Protein AF-A0A954BMY1-F1 (afdb_monomer_lite)

pLDDT: mean 98.0, std 1.7, range [85.69, 98.88]

Structure (mmCIF, N/CA/C/O backbone):
data_AF-A0A954BMY1-F1
#
_entry.id   AF-A0A954BMY1-F1
#
loop_
_atom_site.group_PDB
_atom_site.id
_atom_site.type_symbol
_atom_site.label_atom_id
_atom_site.label_alt_id
_atom_site.label_comp_id
_atom_site.label_asym_id
_atom_site.label_entity_id
_atom_site.label_seq_id
_atom_site.pdbx_PDB_ins_code
_atom_site.Cartn_x
_atom_site.Cartn_y
_atom_site.Cartn_z
_atom_site.occupancy
_atom_site.B_iso_or_equiv
_atom_site.auth_seq_id
_atom_site.auth_comp_id
_atom_site.auth_asym_id
_atom_site.auth_atom_id
_atom_site.pdbx_PDB_model_num
ATOM 1 N N . GLY A 1 1 ? 2.176 -3.215 -24.161 1.00 85.69 1 GLY A N 1
ATOM 2 C CA . GLY A 1 1 ? 1.761 -2.524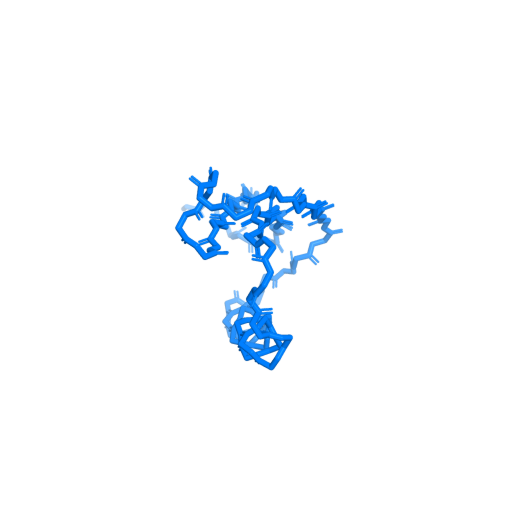 -22.926 1.00 85.69 1 GLY A CA 1
ATOM 3 C C . GLY A 1 1 ? 2.999 -2.272 -22.100 1.00 85.69 1 GLY A C 1
ATOM 4 O O . GLY A 1 1 ? 3.951 -3.020 -22.281 1.00 85.69 1 GLY A O 1
ATOM 5 N N . ALA A 1 2 ? 2.994 -1.233 -21.268 1.00 95.50 2 ALA A N 1
ATOM 6 C CA . ALA A 1 2 ? 4.133 -0.919 -20.411 1.00 95.50 2 ALA A CA 1
ATOM 7 C C . ALA A 1 2 ? 4.372 -2.024 -19.366 1.00 95.50 2 ALA A C 1
ATOM 9 O O . ALA A 1 2 ? 3.409 -2.619 -18.872 1.00 95.50 2 ALA A O 1
ATOM 10 N N . VAL A 1 3 ? 5.633 -2.283 -19.023 1.00 97.44 3 VAL A N 1
ATOM 11 C CA . VAL A 1 3 ? 6.032 -3.155 -17.913 1.00 97.44 3 VAL A CA 1
ATOM 12 C C . VAL A 1 3 ? 5.990 -2.328 -16.627 1.00 97.44 3 VAL A C 1
ATOM 14 O O . VAL A 1 3 ? 6.726 -1.344 -16.536 1.00 97.44 3 VAL A O 1
ATOM 17 N N . PRO A 1 4 ? 5.140 -2.661 -15.639 1.00 97.88 4 PRO A N 1
ATOM 18 C CA . PRO A 1 4 ? 5.094 -1.930 -14.379 1.00 97.88 4 PRO A CA 1
ATOM 19 C C . PRO A 1 4 ? 6.407 -2.118 -13.613 1.00 97.88 4 PRO A C 1
ATOM 21 O O . PRO A 1 4 ? 6.935 -3.223 -13.544 1.00 97.88 4 PRO A O 1
ATOM 24 N N . LEU A 1 5 ? 6.931 -1.035 -13.039 1.00 98.06 5 LEU A N 1
ATOM 25 C CA . LEU A 1 5 ? 8.207 -1.046 -12.312 1.00 98.06 5 LEU A CA 1
ATOM 26 C C . LEU A 1 5 ? 8.046 -0.571 -10.871 1.00 98.06 5 LEU A C 1
ATOM 28 O O . LEU A 1 5 ? 8.618 -1.157 -9.950 1.00 98.06 5 LEU A O 1
ATOM 32 N N . TYR A 1 6 ? 7.251 0.484 -10.671 1.00 98.62 6 TYR A N 1
ATOM 33 C CA . TYR A 1 6 ? 7.167 1.167 -9.385 1.00 98.62 6 TYR A CA 1
ATOM 34 C C . TYR A 1 6 ? 5.736 1.525 -9.007 1.00 98.62 6 TYR A C 1
ATOM 36 O O . TYR A 1 6 ? 4.929 1.892 -9.863 1.00 98.62 6 TYR A O 1
ATOM 44 N N . LEU A 1 7 ? 5.464 1.479 -7.704 1.00 98.75 7 LEU A N 1
ATOM 45 C CA . LEU A 1 7 ? 4.232 1.937 -7.076 1.00 98.75 7 LEU A CA 1
ATOM 46 C C . LEU A 1 7 ? 4.530 2.961 -5.976 1.00 98.75 7 LEU A C 1
ATOM 48 O O . LEU A 1 7 ? 5.527 2.856 -5.257 1.00 98.75 7 LEU A O 1
ATOM 52 N N . SER A 1 8 ? 3.621 3.914 -5.795 1.00 98.75 8 SER A N 1
ATOM 53 C CA . SER A 1 8 ? 3.409 4.577 -4.510 1.00 98.75 8 SER A CA 1
ATOM 54 C C . SER A 1 8 ? 2.302 3.868 -3.726 1.00 98.75 8 SER A C 1
ATOM 56 O O . SER A 1 8 ? 1.417 3.245 -4.315 1.00 98.75 8 SER A O 1
ATOM 58 N N . CYS A 1 9 ? 2.337 3.974 -2.398 1.00 98.75 9 CYS A N 1
ATOM 59 C CA . CYS A 1 9 ? 1.290 3.468 -1.510 1.00 98.75 9 CYS A CA 1
ATOM 60 C C . CYS A 1 9 ? 0.927 4.515 -0.450 1.00 98.75 9 CYS A C 1
ATOM 62 O O . CYS A 1 9 ? 1.723 4.814 0.438 1.00 98.75 9 CYS A O 1
ATOM 64 N N . SER A 1 10 ? -0.281 5.065 -0.524 1.00 98.62 10 SER A N 1
ATOM 65 C CA . SER A 1 10 ? -0.816 5.979 0.486 1.00 98.62 10 SER A CA 1
ATOM 66 C C . SER A 1 10 ? -1.965 5.316 1.226 1.00 98.62 10 SER A C 1
ATOM 68 O O . SER A 1 10 ? -2.889 4.799 0.599 1.00 98.62 10 SER A O 1
ATOM 70 N N . VAL A 1 11 ? -1.920 5.353 2.556 1.00 98.56 11 VAL A N 1
ATOM 71 C CA . VAL A 1 11 ? -2.939 4.741 3.415 1.00 98.56 11 VAL A CA 1
ATOM 72 C C . VAL A 1 11 ? -3.626 5.790 4.283 1.00 98.56 11 VAL A C 1
ATOM 74 O O . VAL A 1 11 ? -2.972 6.658 4.866 1.00 98.56 11 VAL A O 1
ATOM 77 N N . ILE A 1 12 ? -4.951 5.699 4.371 1.00 98.69 12 ILE A N 1
ATOM 78 C CA . ILE A 1 12 ? -5.784 6.454 5.310 1.00 98.69 12 ILE A CA 1
ATOM 79 C C . ILE A 1 12 ? -6.349 5.443 6.296 1.00 98.69 12 ILE A C 1
ATOM 81 O O . ILE A 1 12 ? -7.013 4.494 5.890 1.00 98.69 12 ILE A O 1
ATOM 85 N N . ILE A 1 13 ? -6.044 5.627 7.573 1.00 98.56 13 ILE A N 1
ATOM 86 C CA . ILE A 1 13 ? -6.287 4.662 8.637 1.00 98.56 13 ILE A CA 1
ATOM 87 C C . ILE A 1 13 ? -7.235 5.284 9.657 1.00 98.56 13 ILE A C 1
ATOM 89 O O . ILE A 1 13 ? -7.002 6.395 10.130 1.00 98.56 13 ILE A O 1
ATOM 93 N N . GLU A 1 14 ? -8.286 4.562 10.014 1.00 98.50 14 GLU A N 1
ATOM 94 C CA . GLU A 1 14 ? -9.170 4.938 11.107 1.00 98.50 14 GLU A CA 1
ATOM 95 C C . GLU A 1 14 ? -8.500 4.669 12.465 1.00 98.50 14 GLU A C 1
ATOM 97 O O . GLU A 1 14 ? -7.946 3.592 12.713 1.00 98.50 14 GLU A O 1
ATOM 102 N N . GLU A 1 15 ? -8.555 5.652 13.360 1.00 98.38 15 GLU A N 1
ATOM 103 C CA . GLU A 1 15 ? -8.154 5.499 14.756 1.00 98.38 15 GLU A CA 1
ATOM 104 C C . GLU A 1 15 ? -8.885 4.316 15.414 1.00 98.38 15 GLU A C 1
ATOM 106 O O . GLU A 1 15 ? -10.104 4.181 15.320 1.00 98.38 15 GLU A O 1
ATOM 111 N N . GLY A 1 16 ? -8.128 3.458 16.102 1.00 97.38 16 GLY A N 1
ATOM 112 C CA . GLY A 1 16 ? -8.662 2.285 16.798 1.00 97.38 16 GLY A CA 1
ATOM 113 C C . GLY A 1 16 ? -8.569 0.970 16.021 1.00 97.38 16 GLY A C 1
ATOM 114 O O . GLY A 1 16 ? -8.850 -0.081 16.597 1.00 97.38 16 GLY A O 1
ATOM 115 N N . ILE A 1 17 ? -8.124 0.979 14.757 1.00 97.38 17 ILE A N 1
ATOM 116 C CA . ILE A 1 17 ? -7.831 -0.272 14.045 1.00 97.38 17 ILE A CA 1
ATOM 117 C C . ILE A 1 17 ? -6.688 -1.046 14.720 1.00 97.38 17 ILE A C 1
ATOM 119 O O . ILE A 1 17 ? -5.703 -0.478 15.200 1.00 97.38 17 ILE A O 1
ATOM 123 N N . GLU A 1 18 ? -6.785 -2.374 14.716 1.00 98.00 18 GLU A N 1
ATOM 124 C CA . GLU A 1 18 ? -5.728 -3.224 15.250 1.00 98.00 18 GLU A CA 1
ATOM 125 C C . GLU A 1 18 ? -4.451 -3.140 14.405 1.00 98.00 18 GLU A C 1
ATOM 127 O O . GLU A 1 18 ? -4.454 -3.381 13.194 1.00 98.00 18 GLU A O 1
ATOM 132 N N . VAL A 1 19 ? -3.317 -2.909 15.068 1.00 97.31 19 VAL A N 1
ATOM 133 C CA . VAL A 1 19 ? -1.994 -2.892 14.422 1.00 97.31 19 VAL A CA 1
ATOM 134 C C . VAL A 1 19 ? -1.688 -4.215 13.711 1.00 97.31 19 VAL A C 1
ATOM 136 O O . VAL A 1 19 ? -1.040 -4.214 12.666 1.00 97.31 19 VAL A O 1
ATOM 139 N N . GLU A 1 20 ? -2.172 -5.348 14.225 1.00 98.44 20 GLU A N 1
ATOM 140 C CA . GLU A 1 20 ? -1.967 -6.643 13.569 1.00 98.44 20 GLU A CA 1
ATOM 141 C C . GLU A 1 20 ? -2.727 -6.747 12.240 1.00 98.44 20 GLU A C 1
ATOM 143 O O . GLU A 1 20 ? -2.210 -7.294 11.264 1.00 98.44 20 GLU A O 1
ATOM 148 N N . THR A 1 21 ? -3.906 -6.124 12.144 1.00 98.25 21 THR A N 1
ATOM 149 C CA . THR A 1 21 ? -4.620 -5.997 10.868 1.00 98.25 21 THR A CA 1
ATOM 150 C C . THR A 1 21 ? -3.796 -5.187 9.866 1.00 98.25 21 THR A C 1
ATOM 152 O O . THR A 1 21 ? -3.631 -5.625 8.727 1.00 98.25 21 THR A O 1
ATOM 155 N N . LEU A 1 22 ? -3.196 -4.069 10.293 1.00 98.31 22 LEU A N 1
ATOM 156 C CA . LEU A 1 22 ? -2.310 -3.265 9.441 1.00 98.31 22 LEU A CA 1
ATOM 157 C C . LEU A 1 22 ? -1.085 -4.062 8.968 1.00 98.31 22 LEU A C 1
ATOM 159 O O . LEU A 1 22 ? -0.752 -4.040 7.784 1.00 98.31 22 LEU A O 1
ATOM 163 N N . ARG A 1 23 ? -0.438 -4.816 9.866 1.00 98.50 23 ARG A N 1
ATOM 164 C CA . ARG A 1 23 ? 0.717 -5.668 9.529 1.00 98.50 23 ARG A CA 1
ATOM 165 C C . ARG A 1 23 ? 0.365 -6.752 8.521 1.00 98.50 23 ARG A C 1
ATOM 167 O O . ARG A 1 23 ? 1.147 -7.006 7.607 1.00 98.50 23 ARG A O 1
ATOM 174 N N . ARG A 1 24 ? -0.797 -7.391 8.676 1.00 98.75 24 ARG A N 1
ATOM 175 C CA . ARG A 1 24 ? -1.282 -8.416 7.745 1.00 98.75 24 ARG A CA 1
AT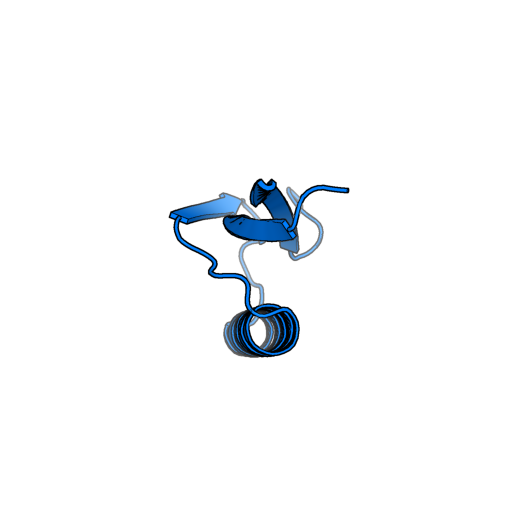OM 176 C C . ARG A 1 24 ? -1.528 -7.835 6.354 1.00 98.75 24 ARG A C 1
ATOM 178 O O . ARG A 1 24 ? -1.106 -8.436 5.371 1.00 98.75 24 ARG A O 1
ATOM 185 N N . ILE A 1 25 ? -2.148 -6.656 6.277 1.00 98.56 25 ILE A N 1
ATOM 186 C CA . ILE A 1 25 ? -2.374 -5.943 5.012 1.00 98.56 25 ILE A CA 1
ATOM 187 C C . ILE A 1 25 ? -1.039 -5.569 4.361 1.00 98.56 25 ILE A C 1
ATOM 189 O O . ILE A 1 25 ? -0.807 -5.923 3.209 1.00 98.56 25 ILE A O 1
ATOM 193 N N . ALA A 1 26 ? -0.132 -4.925 5.101 1.00 98.50 26 ALA A N 1
ATOM 194 C CA . ALA A 1 26 ? 1.166 -4.506 4.575 1.00 98.50 26 ALA A CA 1
ATOM 195 C C . ALA A 1 26 ? 1.999 -5.690 4.053 1.00 98.50 26 ALA A C 1
ATOM 197 O O . ALA A 1 26 ? 2.625 -5.591 3.000 1.00 98.50 26 ALA A O 1
ATOM 198 N N . ARG A 1 27 ? 1.965 -6.831 4.754 1.00 98.75 27 ARG A N 1
ATOM 199 C CA . ARG A 1 27 ? 2.633 -8.064 4.316 1.00 98.75 27 ARG A CA 1
ATOM 200 C C . ARG A 1 27 ? 2.048 -8.596 3.011 1.00 98.75 27 ARG A C 1
ATOM 202 O O . ARG A 1 27 ? 2.805 -8.872 2.091 1.00 98.75 27 ARG A O 1
ATOM 209 N N . SER A 1 28 ? 0.722 -8.659 2.911 1.00 98.88 28 SER A N 1
ATOM 210 C CA . SER A 1 28 ? 0.044 -9.095 1.687 1.00 98.88 28 SER A CA 1
ATOM 211 C C . SER A 1 28 ? 0.360 -8.181 0.496 1.00 98.88 28 SER A C 1
ATOM 213 O O . SER A 1 28 ? 0.610 -8.672 -0.601 1.00 98.88 28 SER A O 1
ATOM 215 N N . MET A 1 29 ? 0.427 -6.862 0.708 1.00 98.75 29 MET A N 1
ATOM 216 C CA . MET A 1 29 ? 0.844 -5.918 -0.336 1.00 98.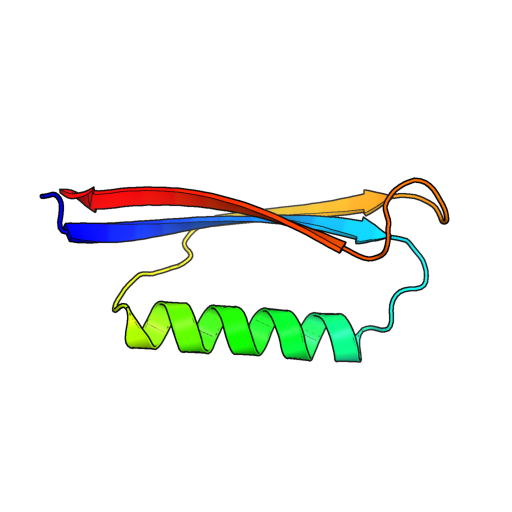75 29 MET A CA 1
ATOM 217 C C . MET A 1 29 ? 2.293 -6.147 -0.780 1.00 98.75 29 MET A C 1
ATOM 219 O O . ME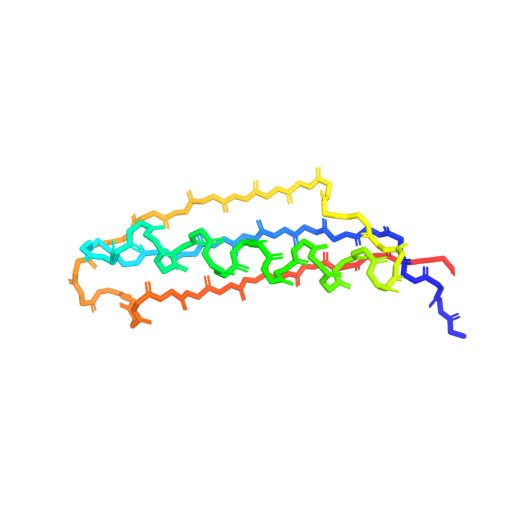T A 1 29 ? 2.579 -6.089 -1.973 1.00 98.75 29 MET A O 1
ATOM 223 N N . ALA A 1 30 ? 3.203 -6.413 0.161 1.00 98.62 30 ALA A N 1
ATOM 224 C CA . ALA A 1 30 ? 4.603 -6.693 -0.148 1.00 98.62 30 ALA A CA 1
ATOM 225 C C . ALA A 1 30 ? 4.774 -8.006 -0.930 1.00 98.62 30 ALA A C 1
ATOM 227 O O . ALA A 1 30 ? 5.534 -8.044 -1.894 1.00 98.62 30 ALA A O 1
ATOM 228 N N . GLU A 1 31 ? 4.043 -9.057 -0.550 1.00 98.88 31 GLU A N 1
ATOM 229 C CA . GLU A 1 31 ? 4.020 -10.342 -1.262 1.00 98.88 31 GLU A CA 1
ATOM 230 C C . GLU A 1 31 ? 3.507 -10.171 -2.699 1.00 98.88 31 GLU A C 1
ATOM 232 O O . GLU A 1 31 ? 4.169 -10.610 -3.638 1.00 98.88 31 GLU A O 1
ATOM 237 N N . ALA A 1 32 ? 2.395 -9.454 -2.886 1.00 98.75 32 ALA A N 1
ATOM 238 C CA . ALA A 1 32 ? 1.839 -9.181 -4.211 1.00 98.75 32 ALA A CA 1
ATOM 239 C C . ALA A 1 32 ? 2.780 -8.329 -5.085 1.00 98.75 32 ALA A C 1
ATOM 241 O O . ALA A 1 32 ? 2.931 -8.585 -6.279 1.00 98.75 32 ALA A O 1
ATOM 242 N N . ALA A 1 33 ? 3.445 -7.326 -4.501 1.00 98.56 33 ALA A N 1
ATOM 243 C CA . ALA A 1 33 ? 4.431 -6.512 -5.210 1.00 98.56 33 ALA A CA 1
ATOM 244 C C . ALA A 1 33 ? 5.640 -7.354 -5.661 1.00 98.56 33 ALA A C 1
ATOM 246 O O . ALA A 1 33 ? 6.090 -7.228 -6.801 1.00 98.56 33 ALA A O 1
ATOM 247 N N . ALA A 1 34 ? 6.114 -8.263 -4.801 1.00 98.50 34 ALA A N 1
ATOM 248 C CA . ALA A 1 34 ? 7.195 -9.188 -5.125 1.00 98.50 34 ALA A CA 1
ATOM 249 C C . ALA A 1 34 ? 6.805 -10.174 -6.239 1.00 98.50 34 ALA A C 1
ATOM 251 O O . ALA A 1 34 ? 7.571 -10.341 -7.185 1.00 98.50 34 ALA A O 1
ATOM 252 N N . GLU A 1 35 ? 5.611 -10.774 -6.176 1.00 98.69 35 GLU A N 1
ATOM 253 C CA . GLU A 1 35 ? 5.086 -11.657 -7.231 1.00 98.69 35 GLU A CA 1
ATOM 254 C C . GLU A 1 35 ? 5.008 -10.935 -8.585 1.00 98.69 35 GLU A C 1
ATOM 256 O O . GLU A 1 35 ? 5.392 -11.484 -9.620 1.00 98.69 35 GLU A O 1
ATOM 261 N N . ALA A 1 36 ? 4.579 -9.671 -8.573 1.00 98.12 36 ALA A N 1
ATOM 262 C CA . ALA A 1 36 ? 4.487 -8.836 -9.764 1.00 98.12 36 ALA A CA 1
ATOM 263 C C . ALA A 1 36 ? 5.839 -8.281 -10.254 1.00 98.12 36 ALA A C 1
ATOM 265 O O . ALA A 1 36 ? 5.879 -7.658 -11.313 1.00 98.12 36 ALA A O 1
ATOM 266 N N . ASN A 1 37 ? 6.939 -8.491 -9.521 1.00 98.00 37 ASN A N 1
ATOM 267 C CA . ASN A 1 37 ? 8.242 -7.854 -9.756 1.00 98.00 37 ASN A CA 1
ATOM 268 C C . ASN A 1 37 ? 8.173 -6.311 -9.805 1.00 98.00 37 ASN A C 1
ATOM 270 O O . ASN A 1 37 ? 8.874 -5.669 -10.585 1.00 98.00 37 ASN A O 1
ATOM 274 N N . VAL A 1 38 ? 7.336 -5.713 -8.955 1.00 98.56 38 VAL A N 1
ATOM 275 C CA . VAL A 1 38 ? 7.150 -4.261 -8.828 1.00 98.56 38 VAL A CA 1
ATOM 276 C C . VAL A 1 38 ? 7.621 -3.807 -7.451 1.00 98.56 38 VAL A C 1
ATOM 278 O O . VAL A 1 38 ? 7.415 -4.495 -6.455 1.00 98.56 38 VAL A O 1
ATOM 281 N N . MET A 1 39 ? 8.225 -2.621 -7.356 1.00 98.38 39 MET A N 1
ATOM 282 C CA . MET A 1 39 ? 8.644 -2.062 -6.067 1.00 98.38 39 MET A CA 1
ATOM 283 C C . MET A 1 39 ? 7.705 -0.953 -5.596 1.00 98.38 39 MET A C 1
ATOM 285 O O . MET A 1 39 ? 7.429 -0.007 -6.330 1.00 98.38 39 MET A O 1
ATOM 289 N N . ILE A 1 40 ? 7.264 -1.013 -4.338 1.00 98.56 40 ILE A N 1
ATOM 290 C CA . ILE A 1 40 ? 6.640 0.135 -3.670 1.00 98.56 40 ILE A CA 1
ATOM 291 C C . ILE A 1 40 ? 7.773 1.049 -3.191 1.00 98.56 40 ILE A C 1
ATOM 293 O O . ILE A 1 40 ? 8.496 0.701 -2.261 1.00 98.56 40 ILE A O 1
ATOM 297 N N . VAL A 1 41 ? 7.966 2.192 -3.850 1.00 98.56 41 VAL A N 1
ATOM 298 C CA . VAL A 1 41 ? 9.156 3.053 -3.664 1.00 98.56 41 VAL A CA 1
ATOM 299 C C . VAL A 1 41 ? 8.894 4.301 -2.826 1.00 98.56 41 VAL A C 1
ATOM 301 O O . VAL A 1 41 ? 9.827 4.981 -2.408 1.00 98.56 41 VAL A O 1
ATOM 304 N N . THR A 1 42 ? 7.628 4.634 -2.588 1.00 98.62 42 THR A N 1
ATOM 305 C CA . THR A 1 42 ? 7.233 5.792 -1.784 1.00 98.62 42 THR A CA 1
ATOM 306 C C . THR A 1 42 ? 5.843 5.586 -1.195 1.00 98.62 42 THR A C 1
ATOM 308 O O . THR A 1 42 ? 5.090 4.713 -1.636 1.00 98.62 42 THR A O 1
ATOM 311 N N . GLY A 1 43 ? 5.483 6.398 -0.207 1.00 98.19 43 GLY A N 1
ATOM 312 C CA . GLY A 1 43 ? 4.171 6.325 0.406 1.00 98.19 43 GLY A CA 1
ATOM 313 C C . GLY A 1 43 ? 3.869 7.450 1.379 1.00 98.19 43 GLY A C 1
ATOM 314 O O . GLY A 1 43 ? 4.713 8.296 1.664 1.00 98.19 43 GLY A O 1
ATOM 315 N N . ASP A 1 44 ? 2.641 7.436 1.883 1.00 98.69 44 ASP A N 1
ATOM 316 C CA . ASP A 1 44 ? 2.157 8.345 2.920 1.00 98.69 44 ASP A CA 1
ATOM 317 C C . ASP A 1 44 ? 1.235 7.585 3.874 1.00 98.69 44 ASP A C 1
ATOM 319 O O . ASP A 1 44 ? 0.621 6.582 3.510 1.00 98.69 44 ASP A O 1
ATOM 323 N N . THR A 1 45 ? 1.135 8.055 5.110 1.00 98.31 45 THR A N 1
ATOM 324 C CA . THR A 1 45 ? 0.225 7.493 6.107 1.00 98.31 45 THR A CA 1
ATOM 325 C C . THR A 1 45 ? -0.530 8.625 6.773 1.00 98.31 45 THR A C 1
ATOM 327 O O . THR A 1 45 ? 0.072 9.556 7.313 1.00 98.31 45 THR A O 1
ATOM 330 N N . LYS A 1 46 ? -1.858 8.536 6.752 1.00 98.44 46 LYS A N 1
ATOM 331 C CA . LYS A 1 46 ? -2.759 9.451 7.448 1.00 98.44 46 LYS A CA 1
ATOM 332 C C . LYS A 1 46 ? -3.615 8.663 8.418 1.00 98.44 46 LYS A C 1
ATOM 334 O O . LYS A 1 46 ? -4.179 7.642 8.047 1.00 98.44 46 LYS A O 1
ATOM 339 N N . VAL A 1 47 ? -3.714 9.156 9.644 1.00 98.38 47 VAL A N 1
ATOM 340 C CA . VAL A 1 47 ? -4.644 8.632 10.643 1.00 98.38 47 VAL A CA 1
ATOM 341 C C . VAL A 1 47 ? -5.756 9.656 10.810 1.00 98.38 47 VAL A C 1
ATOM 343 O O . VAL A 1 47 ? -5.474 10.843 10.973 1.00 98.38 47 VAL A O 1
ATOM 346 N N . VAL A 1 48 ? -7.000 9.202 10.718 1.00 98.56 48 VAL A N 1
ATOM 347 C CA . VAL A 1 48 ? -8.204 10.016 10.914 1.00 98.56 48 VAL A CA 1
ATOM 348 C C . VAL A 1 48 ? -8.955 9.526 12.145 1.00 98.56 48 VAL A C 1
ATOM 350 O O . VAL A 1 48 ? -8.773 8.384 12.566 1.00 98.56 48 VAL A O 1
ATOM 353 N N . HIS A 1 49 ? -9.797 10.374 12.726 1.00 98.56 49 HIS A N 1
ATOM 354 C CA . HIS A 1 49 ? -10.561 9.992 13.910 1.00 98.56 49 HIS A CA 1
ATOM 355 C C . HIS A 1 49 ? -11.568 8.882 13.605 1.00 98.56 49 HIS A C 1
ATOM 357 O O . HIS A 1 49 ? -11.986 8.688 12.458 1.00 98.56 49 HIS A O 1
ATOM 363 N N . HIS A 1 50 ? -11.997 8.191 14.659 1.00 97.62 50 HIS A N 1
ATOM 364 C CA . HIS A 1 50 ? -13.060 7.199 14.578 1.00 97.62 50 HIS A CA 1
ATOM 365 C C . HIS A 1 50 ? -14.305 7.761 13.866 1.00 97.62 50 HIS A C 1
ATOM 367 O O . HIS A 1 50 ? -14.761 8.871 14.157 1.00 97.62 50 HIS A O 1
ATOM 373 N N . GLY A 1 51 ? -14.836 7.003 12.907 1.00 96.56 51 GLY A N 1
ATOM 374 C CA . GLY A 1 51 ? -15.988 7.367 12.085 1.00 96.56 51 GLY A CA 1
ATOM 375 C C . GLY A 1 51 ? -15.687 8.249 10.866 1.00 96.56 51 GLY A C 1
ATOM 376 O O . GLY A 1 51 ? -16.606 8.528 10.098 1.00 96.56 51 GLY A O 1
ATOM 377 N N . GLN A 1 52 ? -14.439 8.690 10.647 1.00 97.50 52 GLN A N 1
ATOM 378 C CA . GLN A 1 52 ? -14.065 9.507 9.474 1.00 97.50 52 GLN A CA 1
ATOM 379 C C . GLN A 1 52 ? -13.600 8.683 8.259 1.00 97.50 52 GLN A C 1
ATOM 381 O O . GLN A 1 52 ? -13.495 9.209 7.152 1.00 97.50 52 GLN A O 1
ATOM 386 N N . CYS A 1 53 ? -13.321 7.398 8.456 1.00 96.31 53 CYS A N 1
ATOM 387 C CA . CYS A 1 53 ? -12.971 6.409 7.439 1.00 96.31 53 CYS A CA 1
ATOM 388 C C . CYS A 1 53 ? -13.502 5.057 7.926 1.00 96.31 53 CYS A C 1
ATOM 390 O O . CYS A 1 53 ? -13.443 4.808 9.122 1.00 96.31 53 CYS A O 1
ATOM 392 N N . ASP A 1 54 ? -13.985 4.180 7.043 1.00 96.88 54 ASP A N 1
ATOM 393 C CA . ASP A 1 54 ? -14.349 2.810 7.434 1.00 96.88 54 ASP A CA 1
ATOM 394 C C . ASP A 1 54 ? -13.082 1.943 7.450 1.00 96.88 54 ASP A C 1
ATOM 396 O O . ASP A 1 54 ? -12.683 1.371 6.432 1.00 96.88 54 ASP A O 1
ATOM 400 N N . LYS A 1 55 ? -12.412 1.900 8.609 1.00 97.56 55 LYS A N 1
ATOM 401 C CA . LYS A 1 55 ? -11.185 1.138 8.903 1.00 97.56 55 LYS A CA 1
ATOM 402 C C . LYS A 1 55 ? -9.934 1.586 8.153 1.00 97.56 55 LYS A C 1
ATOM 404 O O . LYS A 1 55 ? -9.006 2.105 8.769 1.00 97.56 55 LYS A O 1
ATOM 409 N N . ILE A 1 56 ? -9.846 1.325 6.852 1.00 98.38 56 ILE A N 1
ATOM 410 C CA . ILE A 1 56 ? -8.652 1.630 6.059 1.00 98.38 56 ILE A CA 1
ATOM 411 C C . ILE A 1 56 ? -8.988 1.809 4.580 1.00 98.38 56 ILE A C 1
ATOM 413 O O . ILE A 1 56 ? -9.614 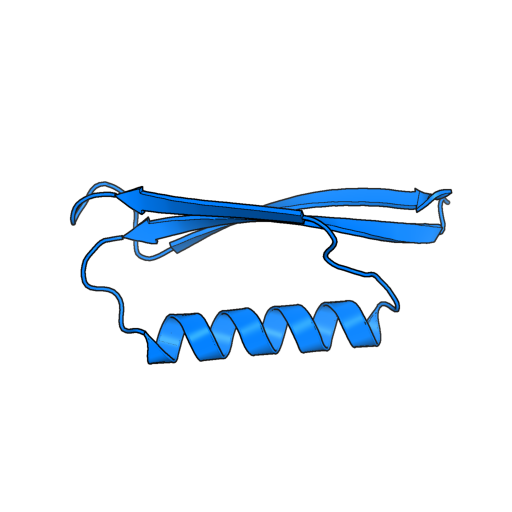0.950 3.960 1.00 98.38 56 ILE A O 1
ATOM 417 N N . PHE A 1 57 ? -8.482 2.889 3.993 1.00 98.50 57 PHE A N 1
ATOM 418 C CA . PHE A 1 57 ? -8.437 3.088 2.548 1.00 98.50 57 PHE A CA 1
ATOM 419 C C . PHE A 1 57 ? -6.990 3.098 2.062 1.00 98.50 57 PHE A C 1
ATOM 421 O O . PHE A 1 57 ? -6.097 3.619 2.732 1.00 98.50 57 PHE A O 1
ATOM 428 N N . ILE A 1 58 ? -6.761 2.524 0.882 1.00 98.69 58 ILE A N 1
ATOM 429 C CA . ILE A 1 58 ? -5.436 2.393 0.273 1.00 98.69 58 ILE A CA 1
ATOM 430 C C . ILE A 1 58 ? -5.513 2.949 -1.144 1.00 98.69 58 ILE A C 1
ATOM 432 O O . ILE A 1 58 ? -6.329 2.504 -1.949 1.00 98.69 58 ILE A O 1
ATOM 436 N N . ASN A 1 59 ? -4.645 3.905 -1.451 1.00 98.69 59 ASN A N 1
ATOM 437 C CA . ASN A 1 59 ? -4.426 4.413 -2.795 1.00 98.69 59 ASN A CA 1
ATOM 438 C C . ASN A 1 59 ? -3.047 3.965 -3.285 1.00 98.69 59 ASN A C 1
ATOM 440 O O . ASN A 1 59 ? -2.049 4.146 -2.587 1.00 98.69 59 ASN A O 1
ATOM 444 N N . THR A 1 60 ? -2.986 3.443 -4.507 1.00 98.62 60 THR A N 1
ATOM 445 C CA . THR A 1 60 ? -1.720 3.137 -5.180 1.00 98.62 60 THR A CA 1
ATOM 446 C C . THR A 1 60 ? -1.672 3.836 -6.528 1.00 98.62 60 THR A C 1
ATOM 448 O O . THR A 1 60 ? -2.673 3.889 -7.240 1.00 98.62 60 THR A O 1
ATOM 451 N N . SER A 1 61 ? -0.508 4.375 -6.879 1.00 98.69 61 SER A N 1
ATOM 452 C CA . SER A 1 61 ? -0.251 4.929 -8.210 1.00 98.69 61 SER A CA 1
ATOM 453 C C . SER A 1 61 ? 0.972 4.240 -8.789 1.00 98.69 61 SER A C 1
ATOM 455 O O . SER A 1 61 ? 1.976 4.102 -8.093 1.00 98.69 61 SER A O 1
ATOM 457 N N . GLY A 1 62 ? 0.895 3.802 -10.044 1.00 98.19 62 GLY A N 1
ATOM 458 C CA . GLY A 1 62 ? 1.950 3.018 -10.682 1.00 98.19 62 GLY A CA 1
ATOM 459 C C . GLY A 1 62 ? 2.507 3.652 -11.942 1.00 98.19 62 GLY A C 1
ATOM 460 O O . GLY A 1 62 ? 1.806 4.373 -12.651 1.00 98.19 62 GLY A O 1
ATOM 461 N N . VAL A 1 63 ? 3.769 3.344 -12.230 1.00 98.25 63 VAL A N 1
ATOM 462 C CA . VAL A 1 63 ? 4.435 3.707 -13.484 1.00 98.25 63 VAL A CA 1
ATOM 463 C C . VAL A 1 63 ? 5.158 2.498 -14.075 1.00 98.25 63 VAL A C 1
ATOM 465 O O . VAL A 1 63 ? 5.682 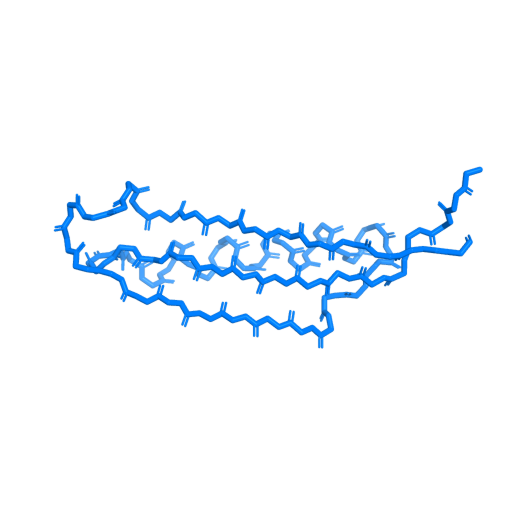1.644 -13.353 1.00 98.25 63 VAL A O 1
ATOM 468 N N . GLY A 1 64 ? 5.174 2.441 -15.404 1.00 97.94 64 GLY A N 1
ATOM 469 C CA . GLY A 1 64 ? 5.867 1.434 -16.194 1.00 97.94 64 GLY A CA 1
ATOM 470 C C . GLY A 1 64 ? 6.412 2.017 -17.495 1.00 97.94 64 GLY A C 1
ATOM 471 O O . GLY A 1 64 ? 6.056 3.142 -17.857 1.00 97.94 64 GLY A O 1
ATOM 472 N N . VAL A 1 65 ? 7.264 1.249 -18.177 1.00 95.38 65 VAL A N 1
ATOM 473 C CA . VAL A 1 65 ? 7.910 1.613 -19.457 1.00 95.38 65 VAL A CA 1
ATOM 474 C C . VAL A 1 65 ? 7.510 0.691 -20.595 1.00 95.38 65 VAL A C 1
ATOM 476 O O . VAL A 1 65 ? 7.286 -0.511 -20.328 1.00 95.38 65 VAL A O 1
#

Sequence (65 aa):
GAVPLYLSCSVIIEEGIEVETLRRIARSMAEAAAEANVMIVTGDTKVVHHGQCDKIFINTSGVGV

Radius of gyration: 13.34 Å; chains: 1; bounding box: 25×22×40 Å

Secondary structure (DSSP, 8-state):
-PPEEEEEEEEEEETT--HHHHHHHHHHHHHHHHHTT-EEEEEEEEEE-TTSSSSEEEEEEEEE-

Foldseek 3Di:
DFQWAEKEKEKEFEPPADVVVVVVVVVVVVVVCVVSNYYHDYYYYHYDYHPPDPGMDMDMDIDGD